Protein AF-A0A369YGQ4-F1 (afdb_monomer_lite)

Foldseek 3Di:
DDDDQDADPPPRDSQKDWDDWDDPDPFWIWTWIAHPPPGDIDIDIGGDPDDDDPPPPPDVVNVVVCPDPVPPPVPDDDPPDDDDPPDDDD

Structure (mmCIF, N/CA/C/O backbone):
data_AF-A0A369YGQ4-F1
#
_entry.id   AF-A0A369YGQ4-F1
#
loop_
_atom_site.group_PDB
_atom_site.id
_atom_site.type_symbol
_atom_site.label_atom_id
_atom_site.label_alt_id
_atom_site.label_comp_id
_atom_site.label_asym_id
_atom_site.label_entity_id
_atom_site.label_seq_id
_atom_site.pdbx_PDB_ins_code
_atom_site.Cartn_x
_atom_site.Cartn_y
_atom_site.Cartn_z
_atom_site.occupancy
_atom_site.B_iso_or_equiv
_atom_site.auth_seq_id
_atom_site.auth_comp_id
_atom_site.auth_asym_id
_atom_site.auth_atom_id
_atom_site.pdbx_PDB_model_num
ATOM 1 N N . MET A 1 1 ? 2.266 8.371 4.796 1.00 38.16 1 MET A N 1
ATOM 2 C CA . MET A 1 1 ? 2.580 7.813 3.464 1.00 38.16 1 MET A CA 1
ATOM 3 C C . MET A 1 1 ? 2.767 6.316 3.647 1.00 38.16 1 MET A C 1
ATOM 5 O O . MET A 1 1 ? 3.612 5.938 4.447 1.00 38.16 1 MET A O 1
ATOM 9 N N . ALA A 1 2 ? 1.912 5.474 3.065 1.00 39.69 2 ALA A N 1
ATOM 10 C CA . ALA A 1 2 ? 2.090 4.026 3.170 1.00 39.69 2 ALA A CA 1
ATOM 11 C C . ALA A 1 2 ? 3.343 3.639 2.368 1.00 39.69 2 ALA A C 1
ATOM 13 O O . ALA A 1 2 ? 3.396 3.899 1.169 1.00 39.69 2 ALA A O 1
ATOM 14 N N . ASN A 1 3 ? 4.361 3.079 3.026 1.00 49.25 3 ASN A N 1
ATOM 15 C CA . ASN A 1 3 ? 5.540 2.546 2.345 1.00 49.25 3 ASN A CA 1
ATOM 16 C C . ASN A 1 3 ? 5.148 1.226 1.683 1.00 49.25 3 ASN A C 1
ATOM 18 O O . ASN A 1 3 ? 5.086 0.190 2.343 1.00 49.25 3 ASN A O 1
ATOM 22 N N . VAL A 1 4 ? 4.840 1.270 0.391 1.00 62.09 4 VAL A N 1
ATOM 23 C CA . VAL A 1 4 ? 4.661 0.056 -0.400 1.00 62.09 4 VAL A CA 1
ATOM 24 C C . VAL A 1 4 ? 6.044 -0.391 -0.870 1.00 62.09 4 VAL A C 1
ATOM 26 O O . VAL A 1 4 ? 6.738 0.354 -1.558 1.00 62.09 4 VAL A O 1
ATOM 29 N N . ASN A 1 5 ? 6.467 -1.590 -0.463 1.00 67.19 5 ASN A N 1
ATOM 30 C CA . ASN A 1 5 ? 7.731 -2.192 -0.891 1.00 67.19 5 ASN A CA 1
ATOM 31 C C . ASN A 1 5 ? 7.599 -2.680 -2.340 1.00 67.19 5 ASN A C 1
ATOM 33 O O . ASN A 1 5 ? 7.361 -3.859 -2.586 1.00 67.19 5 ASN A O 1
ATOM 37 N N . HIS A 1 6 ? 7.712 -1.766 -3.299 1.00 74.38 6 HIS A N 1
ATOM 38 C CA . HIS A 1 6 ? 7.839 -2.125 -4.704 1.00 74.38 6 HIS A CA 1
ATOM 39 C C . HIS A 1 6 ? 9.317 -2.379 -5.033 1.00 74.38 6 HIS A C 1
ATOM 41 O O . HIS A 1 6 ? 10.181 -1.554 -4.736 1.00 74.38 6 HIS A O 1
ATOM 47 N N . GLU A 1 7 ? 9.606 -3.528 -5.639 1.00 84.31 7 GLU A N 1
ATOM 48 C CA . GLU A 1 7 ? 10.935 -3.888 -6.140 1.00 84.31 7 GLU A CA 1
ATOM 49 C C . GLU A 1 7 ? 10.913 -3.889 -7.671 1.00 84.31 7 GLU A C 1
ATOM 51 O O . GLU A 1 7 ? 9.925 -4.289 -8.295 1.00 84.31 7 GLU A O 1
ATOM 56 N N . CYS A 1 8 ? 11.990 -3.412 -8.297 1.00 84.31 8 CYS A N 1
ATOM 57 C CA . CYS A 1 8 ? 12.122 -3.460 -9.749 1.00 84.31 8 CYS A CA 1
ATOM 58 C C . CYS A 1 8 ? 12.271 -4.916 -10.214 1.00 84.31 8 CYS A C 1
ATOM 60 O O . CYS A 1 8 ? 13.248 -5.573 -9.869 1.00 84.31 8 CYS A O 1
ATOM 62 N N . VAL A 1 9 ? 11.365 -5.395 -11.069 1.00 85.69 9 VAL A N 1
ATOM 63 C CA . VAL A 1 9 ? 11.413 -6.768 -11.617 1.00 85.69 9 VAL A CA 1
ATOM 64 C C . VAL A 1 9 ? 12.662 -7.013 -12.477 1.00 85.69 9 VAL A C 1
ATOM 66 O O . VAL A 1 9 ? 13.110 -8.145 -12.602 1.00 85.69 9 VAL A O 1
ATOM 69 N N . ASN A 1 10 ? 13.245 -5.959 -13.057 1.00 86.88 10 ASN A N 1
ATOM 70 C CA . ASN A 1 10 ? 14.398 -6.089 -13.948 1.00 86.88 10 ASN A CA 1
ATOM 71 C C . ASN A 1 10 ? 15.737 -6.171 -13.191 1.00 86.88 10 ASN A C 1
ATOM 73 O O . ASN A 1 10 ? 16.568 -7.017 -13.492 1.00 86.88 10 ASN A O 1
ATOM 77 N N . CYS A 1 11 ? 15.969 -5.291 -12.210 1.00 87.19 11 CYS A N 1
ATOM 78 C CA . CYS A 1 11 ? 17.266 -5.191 -11.520 1.00 87.19 11 CYS A CA 1
ATOM 79 C C . CYS A 1 11 ? 17.213 -5.468 -10.010 1.00 87.19 11 CYS A C 1
ATOM 81 O O . CYS A 1 11 ? 18.240 -5.383 -9.342 1.00 87.19 11 CYS A O 1
ATOM 83 N N . GLY A 1 12 ? 16.031 -5.728 -9.445 1.00 84.06 12 GLY A N 1
ATOM 84 C CA . GLY A 1 12 ? 15.836 -5.969 -8.011 1.00 84.06 12 GLY A CA 1
ATOM 85 C C . GLY A 1 12 ? 16.020 -4.738 -7.116 1.00 84.06 12 GLY A C 1
ATOM 86 O O . GLY A 1 12 ? 15.923 -4.841 -5.895 1.00 84.06 12 GLY A O 1
ATOM 87 N N . SER A 1 13 ? 16.294 -3.557 -7.680 1.00 83.81 13 SER A N 1
ATOM 88 C CA . SER A 1 13 ? 16.485 -2.352 -6.870 1.00 83.81 13 SER A CA 1
ATOM 89 C C . SER A 1 13 ? 15.170 -1.879 -6.231 1.00 83.81 13 SER A C 1
ATOM 91 O O . SER A 1 13 ? 14.098 -1.947 -6.836 1.00 83.81 13 SER A O 1
ATOM 93 N N . LYS A 1 14 ? 15.268 -1.351 -5.005 1.00 83.81 14 LYS A N 1
ATOM 94 C CA . LYS A 1 14 ? 14.156 -0.735 -4.249 1.00 83.81 14 LYS A CA 1
ATOM 95 C C . LYS A 1 14 ? 13.979 0.757 -4.553 1.00 83.81 14 LYS A C 1
ATOM 97 O O . LYS A 1 14 ? 13.099 1.416 -4.008 1.00 83.81 14 LYS A O 1
ATOM 102 N N . HIS A 1 15 ? 14.836 1.315 -5.408 1.00 81.12 15 HIS A N 1
ATOM 103 C CA . HIS A 1 15 ? 14.885 2.745 -5.703 1.00 81.12 15 HIS A CA 1
ATOM 104 C C . HIS A 1 15 ? 13.996 3.096 -6.896 1.00 81.12 15 HIS A C 1
ATOM 106 O O . HIS A 1 15 ? 14.460 3.366 -8.010 1.00 81.12 15 HIS A O 1
ATOM 112 N N . LEU A 1 16 ? 12.693 3.112 -6.638 1.00 82.44 16 LEU A N 1
ATOM 113 C CA . LEU A 1 16 ? 11.672 3.471 -7.612 1.00 82.44 16 LEU A CA 1
ATOM 114 C C . LEU A 1 16 ? 11.183 4.901 -7.352 1.00 82.44 16 LEU A C 1
ATOM 116 O O . LEU A 1 16 ? 10.927 5.289 -6.213 1.00 82.44 16 LEU A O 1
ATOM 120 N N . ARG A 1 17 ? 11.067 5.698 -8.416 1.00 81.81 17 ARG A N 1
ATOM 121 C CA . ARG A 1 17 ? 10.495 7.049 -8.382 1.00 81.81 17 ARG A CA 1
ATOM 122 C C . ARG A 1 17 ? 9.114 7.014 -9.017 1.00 81.81 17 ARG A C 1
ATOM 124 O O . ARG A 1 17 ? 8.983 6.646 -10.182 1.00 81.81 17 ARG A O 1
ATOM 131 N N . VAL A 1 18 ? 8.097 7.418 -8.266 1.00 80.06 18 VAL A N 1
ATOM 132 C CA . VAL A 1 18 ? 6.736 7.590 -8.789 1.00 80.06 18 VAL A CA 1
ATOM 133 C C . VAL A 1 18 ? 6.697 8.883 -9.602 1.00 80.06 18 VAL A C 1
ATOM 135 O O . VAL A 1 18 ? 7.092 9.930 -9.089 1.00 80.06 18 VAL A O 1
ATOM 138 N N . ARG A 1 19 ? 6.259 8.819 -10.866 1.00 77.81 19 ARG A N 1
ATOM 139 C CA . ARG A 1 19 ? 6.064 10.023 -11.694 1.00 77.81 19 ARG A CA 1
ATOM 140 C C . ARG A 1 19 ? 4.628 10.508 -11.670 1.00 77.81 19 ARG A C 1
ATOM 142 O O . ARG A 1 19 ? 4.398 11.697 -11.487 1.00 77.81 19 ARG A O 1
ATOM 149 N N . THR A 1 20 ? 3.684 9.594 -11.846 1.00 76.12 20 THR A N 1
ATOM 150 C CA . THR A 1 20 ? 2.255 9.897 -11.828 1.00 76.12 20 THR A CA 1
ATOM 151 C C . THR A 1 20 ? 1.524 8.855 -10.999 1.00 76.12 20 THR A C 1
ATOM 153 O O . THR A 1 20 ? 1.863 7.669 -11.004 1.00 76.12 20 THR A O 1
ATOM 156 N N . SER A 1 21 ? 0.528 9.319 -10.252 1.00 77.12 21 SER A N 1
ATOM 157 C CA . SER A 1 21 ? -0.387 8.473 -9.499 1.00 77.12 21 SER A CA 1
ATOM 158 C C . SER A 1 21 ? -1.796 8.993 -9.705 1.00 77.12 21 SER A C 1
ATOM 160 O O . SER A 1 21 ? -2.091 10.133 -9.340 1.00 77.12 21 SER A O 1
ATOM 162 N N . GLU A 1 22 ? -2.656 8.159 -10.266 1.00 79.81 22 GLU A N 1
ATOM 163 C CA . GLU A 1 22 ? -4.055 8.473 -10.495 1.00 79.81 22 GLU A CA 1
ATOM 164 C C . GLU A 1 22 ? -4.934 7.593 -9.615 1.00 79.81 22 GLU A C 1
ATOM 166 O O . GLU A 1 22 ? -4.779 6.372 -9.516 1.00 79.81 22 GLU A O 1
ATOM 171 N N . LYS A 1 23 ? -5.893 8.233 -8.951 1.00 77.12 23 LYS A N 1
ATOM 172 C CA . LYS A 1 23 ? -6.918 7.528 -8.194 1.00 77.12 23 LYS A CA 1
ATOM 173 C C . LYS A 1 23 ? -8.043 7.152 -9.155 1.00 77.12 23 LYS A C 1
ATOM 175 O O . LYS A 1 23 ? -8.882 7.990 -9.467 1.00 77.12 23 LYS A O 1
ATOM 180 N N . ILE A 1 24 ? -8.065 5.895 -9.595 1.00 76.31 24 ILE A N 1
ATOM 181 C CA . ILE A 1 24 ? -9.114 5.376 -10.490 1.00 76.31 24 ILE A CA 1
ATOM 182 C C . ILE A 1 24 ? -10.442 5.196 -9.735 1.00 76.31 24 ILE A C 1
ATOM 184 O O . ILE A 1 24 ? -11.515 5.378 -10.303 1.00 76.31 24 ILE A O 1
ATOM 188 N N . GLY A 1 25 ? -10.400 4.870 -8.438 1.00 77.31 25 GLY A N 1
ATOM 189 C CA . GLY A 1 25 ? -11.607 4.692 -7.630 1.00 77.31 25 GLY A CA 1
ATOM 190 C C . GLY A 1 25 ? -11.362 4.810 -6.128 1.00 77.31 25 GLY A C 1
ATOM 191 O O . GLY A 1 25 ? -10.294 5.211 -5.675 1.00 77.31 25 GLY A O 1
ATOM 192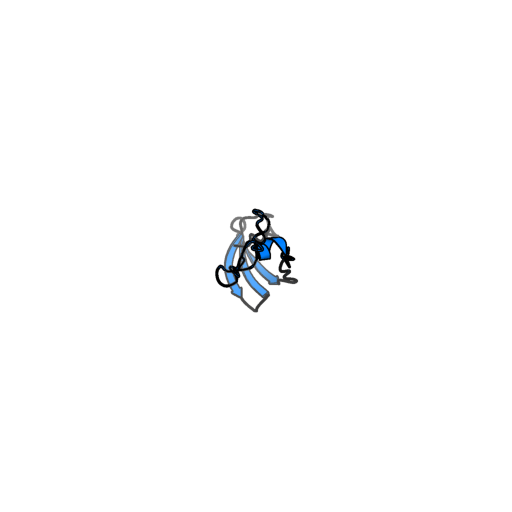 N N . LEU A 1 26 ? -12.361 4.446 -5.321 1.00 76.56 26 LEU A N 1
ATOM 193 C CA . LEU A 1 26 ? -12.272 4.521 -3.854 1.00 76.56 26 LEU A CA 1
ATOM 194 C C . LEU A 1 26 ? -11.153 3.640 -3.273 1.00 76.56 26 LEU A C 1
ATOM 196 O O . LEU A 1 26 ? -10.511 4.045 -2.307 1.00 76.56 26 LEU A O 1
ATOM 200 N N . LEU A 1 27 ? -10.912 2.473 -3.879 1.00 81.69 27 LEU A N 1
ATOM 201 C CA . LEU A 1 27 ? -9.972 1.453 -3.397 1.00 81.69 27 LEU A CA 1
ATOM 202 C C . LEU A 1 27 ? -8.867 1.102 -4.404 1.00 81.69 27 LEU A C 1
ATOM 204 O O . LEU A 1 27 ? -8.037 0.254 -4.096 1.00 81.69 27 LEU A O 1
ATOM 208 N N . ALA A 1 28 ? -8.860 1.706 -5.593 1.00 83.81 28 ALA A N 1
ATOM 209 C CA . ALA A 1 28 ? -7.923 1.378 -6.665 1.00 83.81 28 ALA A CA 1
ATOM 210 C C . ALA A 1 28 ? -7.091 2.603 -7.060 1.00 83.81 28 ALA A C 1
ATOM 212 O O . ALA A 1 28 ? -7.634 3.699 -7.231 1.00 83.81 28 ALA A O 1
ATOM 213 N N . VAL A 1 29 ? -5.784 2.398 -7.217 1.00 85.31 29 VAL A N 1
ATOM 214 C CA . VAL A 1 29 ? -4.816 3.425 -7.617 1.00 85.31 29 VAL A CA 1
ATOM 215 C C . VAL A 1 29 ? -3.944 2.867 -8.736 1.00 85.31 29 VAL A C 1
ATOM 217 O O . VAL A 1 29 ? -3.402 1.767 -8.605 1.00 85.31 29 VAL A O 1
ATOM 220 N N . ASP A 1 30 ? -3.808 3.635 -9.812 1.00 87.38 30 ASP A N 1
ATOM 221 C CA . ASP A 1 30 ? -2.878 3.366 -10.910 1.00 87.38 30 ASP A CA 1
ATOM 222 C C . ASP A 1 30 ? -1.680 4.296 -10.777 1.00 87.38 30 ASP A C 1
ATOM 224 O O . ASP A 1 30 ? -1.818 5.490 -10.501 1.00 87.38 30 ASP A O 1
ATOM 228 N N . THR A 1 31 ? -0.488 3.737 -10.908 1.00 87.25 31 THR A N 1
ATOM 229 C CA . THR A 1 31 ? 0.756 4.477 -10.739 1.00 87.25 31 THR A CA 1
ATOM 230 C C . THR A 1 31 ? 1.752 4.085 -11.812 1.00 87.25 31 THR A C 1
ATOM 232 O O . THR A 1 31 ? 1.924 2.906 -12.125 1.00 87.25 31 THR A O 1
ATOM 235 N N . VAL A 1 32 ? 2.444 5.088 -12.346 1.00 88.25 32 VAL A N 1
ATOM 236 C CA . VAL A 1 32 ? 3.589 4.884 -13.231 1.00 88.25 32 VAL A CA 1
ATOM 237 C C . VAL A 1 32 ? 4.851 5.220 -12.450 1.00 88.25 32 VAL A C 1
ATOM 239 O O . VAL A 1 32 ? 5.053 6.347 -11.978 1.00 88.25 32 VAL A O 1
ATOM 242 N N . MET A 1 33 ? 5.704 4.215 -12.293 1.00 87.62 33 MET A N 1
ATOM 243 C CA . MET A 1 33 ? 6.966 4.299 -11.569 1.00 87.62 33 MET A CA 1
ATOM 244 C C . MET A 1 33 ? 8.139 4.036 -12.503 1.00 87.62 33 MET A C 1
ATOM 246 O O . MET A 1 33 ? 8.080 3.170 -13.366 1.00 87.62 33 MET A O 1
ATOM 250 N N . TYR A 1 34 ? 9.237 4.747 -12.280 1.00 88.12 34 TYR A N 1
ATOM 251 C CA . TYR A 1 34 ? 10.492 4.529 -12.986 1.00 88.12 34 TYR A CA 1
ATOM 252 C C . TYR A 1 34 ? 11.558 4.035 -12.024 1.00 88.12 34 TYR A C 1
ATOM 254 O O . TYR A 1 34 ? 11.721 4.562 -10.918 1.00 88.12 34 TYR A O 1
ATOM 262 N N . CYS A 1 35 ? 12.328 3.047 -12.459 1.00 86.94 35 CYS A N 1
ATOM 263 C CA . CYS A 1 35 ? 13.499 2.613 -11.723 1.00 86.94 35 CYS A CA 1
ATOM 264 C C . CYS A 1 35 ? 14.646 3.610 -11.907 1.00 86.94 35 CYS A C 1
ATOM 266 O O . CYS A 1 35 ? 15.076 3.872 -13.027 1.00 86.94 35 CYS A O 1
ATOM 268 N N . SER A 1 36 ? 15.204 4.114 -10.804 1.00 85.44 36 SER A N 1
ATOM 269 C CA . SER A 1 36 ? 16.332 5.059 -10.869 1.00 85.44 36 SER A CA 1
ATOM 270 C C . SER A 1 36 ? 17.629 4.392 -11.332 1.00 85.44 36 SER A C 1
ATOM 272 O O . SER A 1 36 ? 18.496 5.064 -11.876 1.00 85.44 36 SER A O 1
ATOM 274 N N . SER A 1 37 ? 17.764 3.079 -11.115 1.00 85.69 37 SER A N 1
ATOM 275 C CA . SER A 1 37 ? 18.981 2.329 -11.444 1.00 85.69 37 SER A CA 1
ATOM 276 C C . SER A 1 37 ? 19.052 1.871 -12.905 1.00 85.69 37 SER A C 1
ATOM 278 O O . SER A 1 37 ? 20.088 2.045 -13.531 1.00 85.69 37 SER A O 1
ATOM 280 N N . CYS A 1 38 ? 17.981 1.296 -13.464 1.00 88.56 38 CYS A N 1
ATOM 281 C CA . CYS A 1 38 ? 17.974 0.767 -14.838 1.00 88.56 38 CYS A CA 1
ATOM 282 C C . CYS A 1 38 ? 17.041 1.516 -15.802 1.00 88.56 38 CYS A C 1
ATOM 284 O O . CYS A 1 38 ? 16.963 1.153 -16.971 1.00 88.56 38 CYS A O 1
ATOM 286 N N . GLY A 1 39 ? 16.314 2.536 -15.334 1.00 84.81 39 GLY A N 1
ATOM 287 C CA . GLY A 1 39 ? 15.446 3.367 -16.173 1.00 84.81 39 GLY A CA 1
ATOM 288 C C . GLY A 1 39 ? 14.148 2.702 -16.63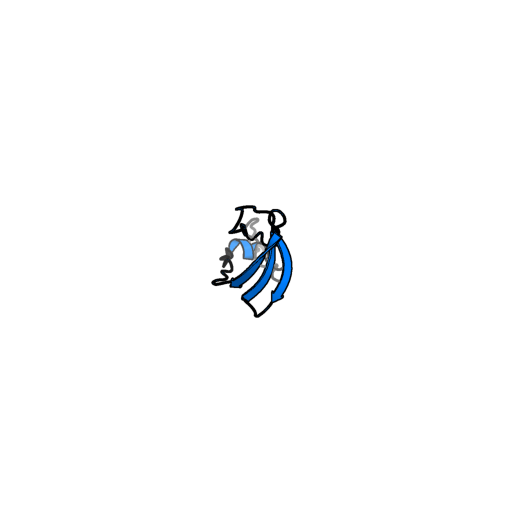7 1.00 84.81 39 GLY A C 1
ATOM 289 O O . GLY A 1 39 ? 13.398 3.326 -17.381 1.00 84.81 39 GLY A O 1
ATOM 290 N N . THR A 1 40 ? 13.854 1.470 -16.211 1.00 88.38 40 THR A N 1
ATOM 291 C CA . THR A 1 40 ? 12.631 0.773 -16.627 1.00 88.38 40 THR A CA 1
ATOM 292 C C . THR A 1 40 ? 11.379 1.444 -16.087 1.00 88.38 40 THR A C 1
ATOM 294 O O . THR A 1 40 ? 11.334 1.869 -14.928 1.00 88.38 40 THR A O 1
ATOM 297 N N . GLU A 1 41 ? 10.352 1.486 -16.928 1.00 89.56 41 GLU A N 1
ATOM 298 C CA . GLU A 1 41 ? 9.012 1.917 -16.562 1.00 89.56 41 GLU A CA 1
ATOM 299 C C . GLU A 1 41 ? 8.208 0.742 -16.002 1.00 89.56 41 GLU A C 1
ATOM 301 O O . GLU A 1 41 ? 8.237 -0.373 -16.525 1.00 89.56 41 GLU A O 1
ATOM 306 N N . HIS A 1 42 ? 7.475 1.004 -14.930 1.00 85.88 42 HIS A N 1
ATOM 307 C CA . HIS A 1 42 ? 6.573 0.070 -14.293 1.00 85.88 42 HIS A CA 1
ATOM 308 C C . HIS A 1 42 ? 5.197 0.711 -14.190 1.00 85.88 42 HIS A C 1
ATOM 310 O O . HIS A 1 42 ? 5.038 1.751 -13.550 1.00 85.88 42 HIS A O 1
ATOM 316 N N . LYS A 1 43 ? 4.198 0.052 -14.771 1.00 89.38 43 LYS A N 1
ATOM 317 C CA . LYS A 1 43 ? 2.795 0.375 -14.539 1.00 89.38 43 LYS A CA 1
ATOM 318 C C . LYS A 1 43 ? 2.263 -0.516 -13.422 1.00 89.38 43 LYS A C 1
ATOM 320 O O . LYS A 1 43 ? 2.284 -1.740 -13.548 1.00 89.38 43 LYS A O 1
ATOM 325 N N . VAL A 1 44 ? 1.830 0.091 -12.323 1.00 86.50 44 VAL A N 1
ATOM 326 C CA . VAL A 1 44 ? 1.386 -0.611 -11.117 1.00 86.50 44 VAL A CA 1
ATOM 327 C C . VAL A 1 44 ? -0.054 -0.247 -10.811 1.00 86.50 44 VAL A C 1
ATOM 329 O O . VAL A 1 44 ? -0.364 0.890 -10.460 1.00 86.50 44 VAL A O 1
ATOM 332 N N . LEU A 1 45 ? -0.907 -1.266 -10.870 1.00 87.38 45 LEU A N 1
ATOM 333 C CA . LEU A 1 45 ? -2.279 -1.220 -10.392 1.00 87.38 45 LEU A CA 1
ATOM 334 C C . LEU A 1 45 ? -2.312 -1.772 -8.971 1.00 87.38 45 LEU A C 1
ATOM 336 O O . LEU A 1 45 ? -2.013 -2.942 -8.734 1.00 87.38 45 LEU A O 1
ATOM 340 N N . SER A 1 46 ? -2.673 -0.920 -8.021 1.00 84.31 46 SER A N 1
ATOM 341 C CA . SER A 1 46 ? -2.828 -1.298 -6.621 1.00 84.31 46 SER A CA 1
ATOM 342 C C . SER A 1 46 ? -4.300 -1.250 -6.233 1.00 84.31 46 SER A C 1
ATOM 344 O O . SER A 1 46 ? -5.017 -0.302 -6.555 1.00 84.31 46 SER A O 1
ATOM 346 N N . GLN A 1 47 ? -4.759 -2.293 -5.546 1.00 86.94 47 GLN A N 1
ATOM 347 C CA . GLN A 1 47 ? -6.130 -2.396 -5.067 1.00 86.94 47 GLN A CA 1
ATOM 348 C C . GLN A 1 47 ? -6.140 -2.742 -3.581 1.00 86.94 47 GLN A C 1
ATOM 350 O O . GLN A 1 47 ? -5.526 -3.711 -3.135 1.00 86.94 47 GLN A O 1
ATOM 355 N N . VAL A 1 48 ? -6.892 -1.966 -2.810 1.00 85.06 48 VAL A N 1
ATOM 356 C CA . VAL A 1 48 ? -7.174 -2.255 -1.409 1.00 85.06 48 VAL A CA 1
ATOM 357 C C . VAL A 1 48 ? -8.267 -3.322 -1.348 1.00 85.06 48 VAL A C 1
ATOM 359 O O . VAL A 1 48 ? -9.438 -3.040 -1.586 1.00 85.06 48 VAL A O 1
ATOM 362 N N . VAL A 1 49 ? -7.881 -4.562 -1.032 1.00 86.44 49 VAL A N 1
ATOM 363 C CA . VAL A 1 49 ? -8.801 -5.717 -0.990 1.00 86.44 49 VAL A CA 1
ATOM 364 C C . VAL A 1 49 ? -9.666 -5.720 0.273 1.00 86.44 49 VAL A C 1
ATOM 366 O O . VAL A 1 49 ? -10.831 -6.111 0.239 1.00 86.44 49 VAL A O 1
ATOM 369 N N . ARG A 1 50 ? -9.111 -5.294 1.413 1.00 80.62 50 ARG A N 1
ATOM 370 C CA . ARG A 1 50 ? -9.833 -5.278 2.688 1.00 80.62 50 ARG A CA 1
ATOM 371 C C . ARG A 1 50 ? -9.332 -4.163 3.591 1.00 80.62 50 ARG A C 1
ATOM 373 O O . ARG A 1 50 ? -8.153 -4.117 3.923 1.00 80.62 50 ARG A O 1
ATOM 380 N N . VAL A 1 51 ? -10.259 -3.339 4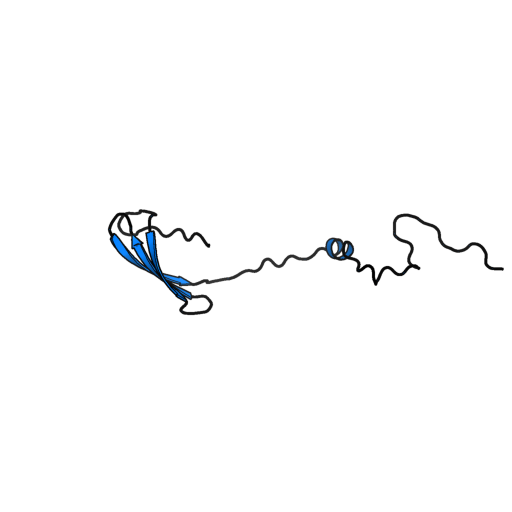.065 1.00 83.06 51 VAL A N 1
ATOM 381 C CA . VAL A 1 51 ? -10.026 -2.400 5.165 1.00 83.06 51 VAL A CA 1
ATOM 382 C C . VAL A 1 51 ? -10.650 -3.005 6.419 1.00 83.06 51 VAL A C 1
ATOM 384 O O . VAL A 1 51 ? -11.818 -3.387 6.411 1.00 83.06 51 VAL A O 1
ATOM 387 N N . ARG A 1 52 ? -9.868 -3.152 7.491 1.00 79.44 52 ARG A N 1
ATOM 388 C CA . ARG A 1 52 ? -10.390 -3.499 8.818 1.00 79.44 52 ARG A CA 1
ATOM 389 C C . ARG A 1 52 ? -10.159 -2.306 9.727 1.00 79.44 52 ARG A C 1
ATOM 391 O O . ARG A 1 52 ? -9.013 -1.926 9.944 1.00 79.44 52 ARG A O 1
ATOM 398 N N . THR A 1 53 ? -11.230 -1.737 10.257 1.00 80.31 53 THR A N 1
ATOM 399 C CA . THR A 1 53 ? -11.129 -0.818 11.386 1.00 80.31 53 THR A CA 1
ATOM 400 C C . THR A 1 53 ? -11.000 -1.648 12.664 1.00 80.31 53 THR A C 1
ATOM 402 O O . THR A 1 53 ? -11.735 -2.627 12.832 1.00 80.31 53 THR A O 1
ATOM 405 N N . PRO A 1 54 ? -10.047 -1.334 13.558 1.00 72.88 54 PRO A N 1
ATOM 406 C CA . PRO A 1 54 ? -10.033 -1.949 14.874 1.00 72.88 54 PRO A CA 1
ATOM 407 C C . PRO A 1 54 ? -11.315 -1.529 15.599 1.00 72.88 54 PRO A C 1
ATOM 409 O O . PRO A 1 54 ? -11.514 -0.356 15.902 1.00 72.88 54 PRO A O 1
ATOM 412 N N . VAL A 1 55 ? -12.210 -2.484 15.848 1.00 71.44 55 VAL A N 1
ATOM 413 C CA . VAL A 1 55 ? -13.343 -2.261 16.747 1.00 71.44 55 VAL A CA 1
ATOM 414 C C . VAL A 1 55 ? -12.785 -2.355 18.158 1.00 71.44 55 VAL A C 1
ATOM 416 O O . VAL A 1 55 ? -12.627 -3.448 18.706 1.00 71.44 55 VAL A O 1
ATOM 419 N N . TYR A 1 56 ? -12.423 -1.210 18.730 1.00 67.25 56 TYR A N 1
ATOM 420 C CA . TYR A 1 56 ? -12.135 -1.138 20.152 1.00 67.25 56 TYR A CA 1
ATOM 421 C C . TYR A 1 56 ? -13.448 -1.391 20.889 1.00 67.25 56 TYR A C 1
ATOM 423 O O . TYR A 1 56 ? -14.402 -0.628 20.767 1.00 67.25 56 TYR A O 1
ATOM 431 N N . LYS A 1 57 ? -13.524 -2.499 21.630 1.00 67.62 57 LYS A N 1
ATOM 432 C CA . LYS A 1 57 ? -14.563 -2.654 22.645 1.00 67.62 57 LYS A CA 1
ATOM 433 C C . LYS A 1 57 ? -14.180 -1.711 23.774 1.00 67.62 57 LYS A C 1
ATOM 435 O O . LYS A 1 57 ? -13.290 -2.034 24.561 1.00 67.62 57 LYS A O 1
ATOM 440 N N . GLU A 1 58 ? -14.783 -0.529 23.792 1.00 64.81 58 GLU A N 1
ATOM 441 C CA . GLU A 1 58 ? -14.629 0.398 24.906 1.00 64.81 58 GLU A CA 1
ATOM 442 C C . GLU A 1 58 ? -15.005 -0.342 26.189 1.00 64.81 58 GLU A C 1
ATOM 444 O O . GLU A 1 58 ? -16.087 -0.923 26.306 1.00 64.81 58 GLU A O 1
ATOM 449 N N . ARG A 1 59 ? -14.068 -0.408 27.139 1.00 63.19 59 ARG A N 1
ATOM 450 C CA . ARG A 1 59 ? -14.384 -0.952 28.456 1.00 63.19 59 ARG A CA 1
ATOM 451 C C . ARG A 1 59 ? -15.333 0.039 29.128 1.00 63.19 59 ARG A C 1
ATOM 453 O O . ARG A 1 59 ? -15.041 1.234 29.100 1.00 63.19 59 ARG A O 1
ATOM 460 N N . PRO A 1 60 ? -16.410 -0.417 29.788 1.00 64.81 60 PRO A N 1
ATOM 461 C CA . PRO A 1 60 ? -17.304 0.481 30.520 1.00 64.81 60 PRO A CA 1
ATOM 462 C C . PRO A 1 60 ? -16.557 1.292 31.593 1.00 64.81 60 PRO A C 1
ATOM 464 O O . PRO A 1 60 ? -16.979 2.385 31.944 1.00 64.81 60 PRO A O 1
ATOM 467 N N . GLU A 1 61 ? -15.411 0.799 32.065 1.00 63.16 61 GLU A N 1
ATOM 468 C CA . GLU A 1 61 ? -14.475 1.512 32.944 1.00 63.16 61 GLU A CA 1
ATOM 469 C C . GLU A 1 61 ? -13.942 2.814 32.323 1.00 63.16 61 GLU A C 1
ATOM 471 O O . GLU A 1 61 ? -13.882 3.831 33.005 1.00 63.16 61 GLU A O 1
ATOM 476 N N . ALA A 1 62 ? -13.615 2.819 31.027 1.00 60.81 62 ALA A N 1
ATOM 477 C CA . ALA A 1 62 ? -13.116 4.004 30.327 1.00 60.81 62 ALA A CA 1
ATOM 478 C C . ALA A 1 62 ? -14.225 5.043 30.075 1.00 60.81 62 ALA A C 1
ATOM 480 O O . ALA A 1 62 ? -13.961 6.242 30.090 1.00 60.81 62 ALA A O 1
ATOM 481 N N . LEU A 1 63 ? -15.475 4.590 29.914 1.00 58.41 63 LEU A N 1
ATOM 482 C CA . LEU A 1 63 ? -16.656 5.458 29.825 1.00 58.41 63 LEU A CA 1
ATOM 483 C C . LEU A 1 63 ? -17.015 6.092 31.181 1.00 58.41 63 LEU A C 1
ATOM 485 O O . LEU A 1 63 ? -17.544 7.198 31.216 1.00 58.41 63 LEU A O 1
ATOM 489 N N . ARG A 1 64 ? -16.696 5.421 32.298 1.00 56.97 64 ARG A N 1
ATOM 490 C CA . ARG A 1 64 ? -16.952 5.912 33.666 1.00 56.97 64 ARG A CA 1
ATOM 491 C C . ARG A 1 64 ? -15.976 6.992 34.135 1.00 56.97 64 ARG A C 1
ATOM 493 O O . ARG A 1 64 ? -16.353 7.785 34.989 1.00 56.97 64 ARG A O 1
ATOM 500 N N . VAL A 1 65 ? -14.759 7.048 33.582 1.00 59.34 65 VAL A N 1
ATOM 501 C CA . VAL A 1 65 ? -13.805 8.144 33.858 1.00 59.34 65 VAL A CA 1
ATOM 502 C C . VAL A 1 65 ? -14.339 9.478 33.326 1.00 59.34 65 VAL A C 1
ATOM 504 O O . VAL A 1 65 ? -14.157 10.513 33.957 1.00 59.34 65 VAL A O 1
ATOM 507 N N . ASN A 1 66 ? -15.066 9.449 32.207 1.00 59.78 66 ASN A N 1
ATOM 508 C CA . ASN A 1 66 ? -15.667 10.628 31.589 1.00 59.78 66 ASN A CA 1
ATOM 509 C C . ASN A 1 66 ? -17.133 10.809 32.014 1.00 59.78 66 ASN A C 1
ATOM 511 O O . ASN A 1 66 ? -17.994 11.051 31.167 1.00 59.78 66 ASN A O 1
ATOM 515 N N . LYS A 1 67 ? -17.452 10.691 33.310 1.00 59.03 67 LYS A N 1
ATOM 516 C CA . LYS A 1 67 ? -18.765 11.152 33.780 1.00 59.03 67 LYS A CA 1
ATOM 517 C C . LYS A 1 67 ? -18.838 12.657 33.506 1.00 59.03 67 LYS A C 1
ATOM 519 O O . LYS A 1 67 ? -17.976 13.419 33.945 1.00 59.03 67 LYS A O 1
ATOM 524 N N . LEU A 1 68 ? -19.819 13.089 32.717 1.00 58.41 68 LEU A N 1
ATOM 525 C CA . LEU A 1 68 ? -20.026 14.509 32.447 1.00 58.41 68 LEU A CA 1
ATOM 526 C C . LEU A 1 68 ? -20.310 15.201 33.786 1.00 58.41 68 LEU A C 1
ATOM 528 O O . LEU A 1 68 ? -21.213 14.783 34.504 1.00 58.41 68 LEU A O 1
ATOM 532 N N . LEU A 1 69 ? -19.600 16.291 34.096 1.00 54.53 69 LEU A N 1
ATOM 533 C CA . LEU A 1 69 ? -19.821 17.129 35.295 1.00 54.53 69 LEU A CA 1
ATOM 534 C C . LEU A 1 69 ? -21.277 17.619 35.459 1.00 54.53 69 LEU A C 1
ATOM 536 O O . LEU A 1 69 ? -21.639 18.146 36.500 1.00 54.53 69 LEU A O 1
ATOM 540 N N . LYS A 1 70 ? -22.119 17.478 34.426 1.00 53.84 70 LYS A N 1
ATOM 541 C CA . LYS A 1 70 ? -23.555 17.786 34.468 1.00 53.84 70 LYS A CA 1
ATOM 542 C C . LYS A 1 70 ? -24.434 16.657 35.025 1.00 53.84 70 LYS A C 1
ATOM 544 O O . LYS A 1 70 ? -25.580 16.928 35.350 1.00 53.84 70 LYS A O 1
ATOM 549 N N . GLU A 1 71 ? -23.923 15.429 35.121 1.00 54.94 71 GLU A N 1
ATOM 550 C CA . GLU A 1 71 ? -24.634 14.241 35.635 1.00 54.94 71 GLU A CA 1
ATOM 551 C C . GLU A 1 71 ? -24.084 13.768 36.994 1.00 54.94 71 GLU A C 1
ATOM 553 O O . GLU A 1 71 ? -24.431 12.690 37.487 1.00 54.94 71 GLU A O 1
ATOM 558 N N . SER A 1 72 ? -23.199 14.547 37.625 1.00 56.31 72 SER A N 1
ATOM 559 C CA . SER A 1 72 ? -22.908 14.384 39.049 1.00 56.31 72 SER A CA 1
ATOM 560 C C . SER A 1 72 ? -24.106 14.901 39.845 1.00 56.31 72 SER A C 1
ATOM 562 O O . SER A 1 7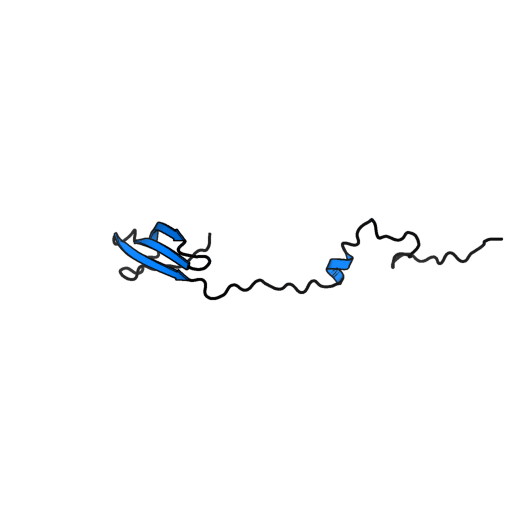2 ? -24.162 16.069 40.224 1.00 56.31 72 SER A O 1
ATOM 564 N N . ASP A 1 73 ? -25.096 14.033 40.036 1.00 49.19 73 ASP A N 1
ATOM 565 C CA . ASP A 1 73 ? -26.152 14.233 41.021 1.00 49.19 73 ASP A CA 1
ATOM 566 C C . ASP A 1 73 ? -25.500 14.466 42.391 1.00 49.19 73 ASP A C 1
ATOM 568 O O . ASP A 1 73 ? -24.832 13.577 42.918 1.00 49.19 73 ASP A O 1
ATOM 572 N N . LEU A 1 74 ? -25.699 15.653 42.973 1.00 55.75 74 LEU A N 1
ATOM 573 C CA . LEU A 1 74 ? -25.156 16.033 44.288 1.00 55.75 74 LEU A CA 1
ATOM 574 C C . LEU A 1 74 ? -25.684 15.153 45.436 1.00 55.75 74 LEU A C 1
ATOM 576 O O . LEU A 1 74 ? -25.147 15.197 46.535 1.00 55.75 74 LEU A O 1
ATOM 580 N N . ASN A 1 75 ? -26.735 14.368 45.181 1.00 54.72 75 ASN A N 1
ATOM 581 C CA . ASN A 1 75 ? -27.396 13.508 46.162 1.00 54.72 75 ASN A CA 1
ATOM 582 C C . ASN A 1 75 ? -26.933 12.044 46.122 1.00 54.72 75 ASN A C 1
ATOM 584 O O . ASN A 1 75 ? -27.430 11.226 46.895 1.00 54.72 75 ASN A O 1
ATOM 588 N N . THR A 1 76 ? -26.029 11.685 45.205 1.00 52.22 76 THR A N 1
ATOM 589 C CA . THR A 1 76 ? -25.458 10.334 45.187 1.00 52.22 76 THR A CA 1
ATOM 590 C C . THR A 1 76 ? -24.093 10.388 45.864 1.00 52.22 76 THR A C 1
ATOM 592 O O . THR A 1 76 ? -23.200 11.037 45.323 1.00 52.22 76 THR A O 1
ATOM 595 N N . PRO A 1 77 ? -23.899 9.738 47.024 1.00 54.06 77 PRO A N 1
ATOM 596 C CA . PRO A 1 77 ? -22.597 9.721 47.674 1.00 54.06 77 PRO A CA 1
ATOM 597 C C . PRO A 1 77 ? -21.593 9.001 46.768 1.00 54.06 77 PRO A C 1
ATOM 599 O O . PRO A 1 77 ? -21.817 7.860 46.350 1.00 54.06 77 PRO A O 1
ATOM 602 N N . ASP A 1 78 ? -20.502 9.689 46.434 1.00 55.03 78 ASP A N 1
ATOM 603 C CA . ASP A 1 78 ? -19.399 9.105 45.681 1.00 55.03 78 ASP A CA 1
ATOM 604 C C . ASP A 1 78 ? -18.763 7.962 46.481 1.00 55.03 78 ASP A C 1
ATOM 606 O O . ASP A 1 78 ? -18.678 7.990 47.709 1.00 55.03 78 ASP A O 1
ATOM 610 N N . LEU A 1 79 ? -18.314 6.936 45.754 1.00 55.31 79 LEU A N 1
ATOM 611 C CA . LEU A 1 79 ? -17.952 5.607 46.262 1.00 55.31 79 LEU A CA 1
ATOM 612 C C . LEU A 1 79 ? -16.797 5.556 47.287 1.00 55.31 79 LEU A C 1
ATOM 614 O O . LEU A 1 79 ? -16.384 4.455 47.652 1.00 55.31 79 LEU A O 1
ATOM 618 N N . PHE A 1 80 ? -16.254 6.692 47.729 1.00 56.34 80 PHE A N 1
ATOM 619 C CA . PHE A 1 80 ? -15.027 6.733 48.522 1.00 56.34 80 PHE A CA 1
ATOM 620 C C . PHE A 1 80 ? -15.033 7.626 49.763 1.00 56.34 80 PHE A C 1
ATOM 622 O O . PHE A 1 80 ? -14.019 7.605 50.440 1.00 56.34 80 PHE A O 1
ATOM 629 N N . ASP A 1 81 ? -16.132 8.291 50.139 1.00 49.59 81 ASP A N 1
ATOM 630 C CA . ASP A 1 81 ? -16.261 8.882 51.483 1.00 49.59 81 ASP A CA 1
ATOM 631 C C . ASP A 1 81 ? -17.725 8.864 51.942 1.00 49.59 81 ASP A C 1
ATOM 633 O O . ASP A 1 81 ? -18.582 9.597 51.453 1.00 49.59 81 ASP A O 1
ATOM 637 N N . GLY A 1 82 ? -18.028 7.951 52.866 1.00 52.75 82 GLY A N 1
ATOM 638 C CA . GLY A 1 82 ? -19.376 7.724 53.362 1.00 52.75 82 GLY A CA 1
ATOM 639 C C . GLY A 1 82 ? -19.806 8.727 54.423 1.00 52.75 82 GLY A C 1
ATOM 640 O O . GLY A 1 82 ? -19.124 8.866 55.427 1.00 52.75 82 GLY A O 1
ATOM 641 N N . VAL A 1 83 ? -21.000 9.297 54.257 1.00 45.19 83 VAL A N 1
ATOM 642 C CA . VAL A 1 83 ? -21.959 9.580 55.337 1.00 45.19 83 VAL A CA 1
ATOM 643 C C . VAL A 1 83 ? -23.357 9.503 54.715 1.00 45.19 83 VAL A C 1
ATOM 645 O O . VAL A 1 83 ? -23.651 10.196 53.746 1.00 45.19 83 VAL A O 1
ATOM 648 N N . VAL A 1 84 ? -24.221 8.636 55.243 1.00 49.75 84 VAL A N 1
ATOM 649 C CA . VAL A 1 84 ? -25.661 8.681 54.961 1.00 49.75 84 VAL A CA 1
ATOM 650 C C . VAL A 1 84 ? -26.216 9.840 55.786 1.00 49.75 84 VAL A C 1
ATOM 652 O O . VAL A 1 84 ? -26.140 9.788 57.013 1.00 49.75 84 VAL A O 1
ATOM 655 N N . GLU A 1 85 ? -26.755 10.882 55.148 1.00 52.34 85 GLU A N 1
ATOM 656 C CA . GLU A 1 85 ? -27.513 11.939 55.831 1.00 52.34 85 GLU A CA 1
ATOM 657 C C . GLU A 1 85 ? -28.826 11.361 56.385 1.00 52.34 85 GLU A C 1
ATOM 659 O O . GLU A 1 85 ? -29.907 11.493 55.817 1.00 52.34 85 GLU A O 1
ATOM 664 N N . GLN A 1 86 ? -28.722 10.667 57.513 1.00 49.72 86 GLN A N 1
ATOM 665 C CA . GLN A 1 86 ? -29.841 10.349 58.389 1.00 49.72 86 GLN A CA 1
ATOM 666 C C . GLN A 1 86 ? -29.458 10.684 59.827 1.00 49.72 86 GLN A C 1
ATOM 668 O O . GLN A 1 86 ? -29.552 9.853 60.721 1.00 49.72 86 GLN A O 1
ATOM 673 N N . GLU A 1 87 ? -29.054 11.926 60.075 1.00 52.34 87 GLU A N 1
ATOM 674 C CA . GLU A 1 87 ? -29.188 12.488 61.413 1.00 52.34 87 GLU A CA 1
ATOM 675 C C . GLU A 1 87 ? -29.800 13.889 61.360 1.00 52.34 87 GLU A C 1
ATOM 677 O O . GLU A 1 87 ? -29.155 14.866 60.997 1.00 52.34 87 GLU A O 1
ATOM 682 N N . LYS A 1 88 ? -31.044 13.930 61.854 1.00 43.81 88 LYS A N 1
ATOM 683 C CA . LYS A 1 88 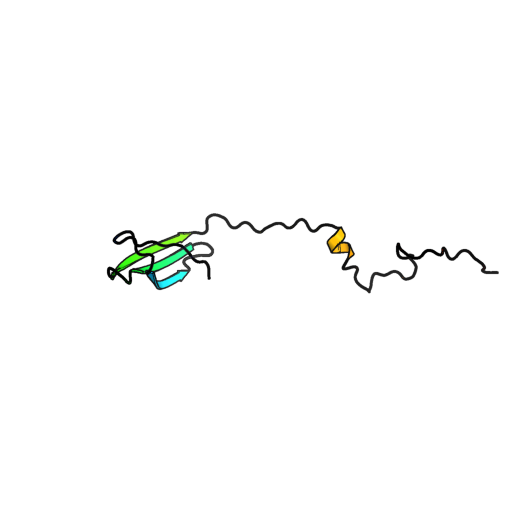? -31.723 15.053 62.518 1.00 43.81 88 LYS A CA 1
ATOM 684 C C . LYS A 1 88 ? -32.326 16.130 61.616 1.00 43.81 88 LYS A C 1
ATOM 686 O O . LYS A 1 88 ? -31.786 17.219 61.459 1.00 43.81 88 LYS A O 1
ATOM 691 N N . ALA A 1 89 ? -33.570 15.880 61.211 1.00 36.72 89 ALA A N 1
ATOM 692 C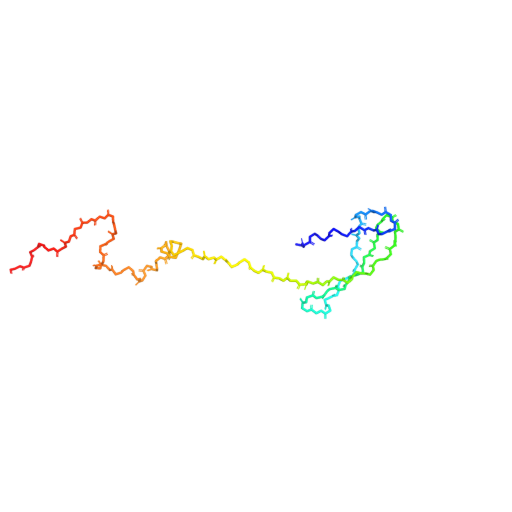 CA . ALA A 1 89 ? -34.571 16.934 61.103 1.00 36.72 89 ALA A CA 1
ATOM 693 C C . ALA A 1 89 ? -35.730 16.641 62.074 1.00 36.72 89 ALA A C 1
ATOM 695 O O . ALA A 1 89 ? -36.495 15.713 61.838 1.00 36.72 89 ALA A O 1
ATOM 696 N N . VAL A 1 90 ? -35.760 17.462 63.136 1.00 39.44 90 VAL A N 1
ATOM 697 C CA . VAL A 1 90 ? -36.892 17.932 63.972 1.00 39.44 90 VAL A CA 1
ATOM 698 C C . VAL A 1 90 ? -37.768 16.896 64.677 1.00 39.44 90 VAL A C 1
ATOM 700 O O . VAL A 1 90 ? -38.583 16.224 64.016 1.00 39.44 90 VAL A O 1
#

Secondary structure (DSSP, 8-state):
--------TTT----EEEEEEEE-SSSEEEEEEEETTT--EEEEEEE------------HHHHHHT--TTS--TTS--TTS-----S---

Organism: NCBI:txid1078480

pLDDT: mean 70.45, std 15.48, range [36.72, 89.56]

Radius of gyration: 30.1 Å; chains: 1; bounding box: 56×25×81 Å

Sequence (90 aa):
MANVNHECVNCGSKHLRVRTSEKIGLLAVDTVMYCSSCGTEHKVLSQVVRVRTPVYKERPEALRVNKLLKESDLNTPDLFDGVVEQEKAV